Protein AF-A0ABD0QYV2-F1 (afdb_monomer_lite)

Sequence (51 aa):
MSLMEVQCHLDREGASDLVIDLIMNTTSDRVFHESILLAIALLEGGNTIIQ

Organism: Cirrhinus mrigala (NCBI:txid683832)

InterPro domains:
  IPR015925 Ryanodine/Inositol 1,4,5-trisphosphate receptor [PTHR45816] (3-51)

Secondary structure (DSSP, 8-state):
--HHHHHHHHHHTTHHHHHHHHHHH---HHHHHHHHHHHHHHTTT--TTT-

pLDDT: mean 96.23, std 3.85, range [73.62, 98.25]

Structure (mmCIF, N/CA/C/O backbone):
data_AF-A0ABD0QYV2-F1
#
_entry.id   AF-A0ABD0QYV2-F1
#
loop_
_atom_site.group_PDB
_atom_site.id
_atom_site.type_symbol
_atom_site.label_atom_id
_atom_site.label_alt_id
_atom_site.label_comp_id
_atom_site.label_asym_id
_atom_site.label_entity_id
_atom_site.label_seq_id
_atom_site.pdbx_PDB_ins_code
_atom_site.Cartn_x
_atom_site.Cartn_y
_atom_site.Cartn_z
_atom_site.occupancy
_atom_site.B_iso_or_equiv
_atom_site.auth_seq_id
_atom_site.auth_comp_id
_atom_site.auth_asym_id
_atom_site.auth_atom_id
_atom_site.pdbx_PDB_model_num
ATOM 1 N N . MET A 1 1 ? 17.083 -12.775 -8.114 1.00 73.62 1 MET A N 1
ATOM 2 C CA . MET A 1 1 ? 15.863 -11.977 -7.932 1.00 73.62 1 MET A CA 1
ATOM 3 C C . MET A 1 1 ? 16.308 -10.571 -7.570 1.00 73.62 1 MET A C 1
ATOM 5 O O . MET A 1 1 ? 17.038 -10.418 -6.598 1.00 73.62 1 MET A O 1
ATOM 9 N N . SER A 1 2 ? 16.015 -9.593 -8.416 1.00 94.75 2 SER A N 1
ATOM 10 C CA . SER A 1 2 ? 16.283 -8.174 -8.182 1.00 94.75 2 SER A CA 1
ATOM 11 C C . SER A 1 2 ? 15.247 -7.580 -7.222 1.00 94.75 2 SER A C 1
ATOM 13 O O . SER A 1 2 ? 14.176 -8.156 -7.036 1.00 94.75 2 SER A O 1
ATOM 15 N N . LEU A 1 3 ? 15.550 -6.419 -6.633 1.00 95.06 3 LEU A N 1
ATOM 16 C CA . LEU A 1 3 ? 14.614 -5.691 -5.766 1.00 95.06 3 LEU A CA 1
ATOM 17 C C . LEU A 1 3 ? 13.266 -5.455 -6.465 1.00 95.06 3 LEU A C 1
ATOM 19 O O . LEU A 1 3 ? 12.217 -5.775 -5.914 1.00 9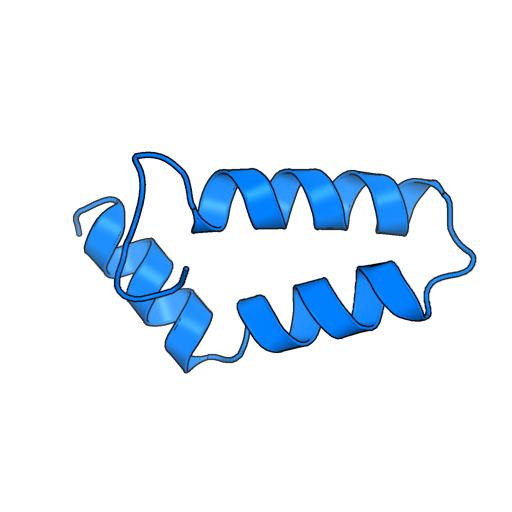5.06 3 LEU A O 1
ATOM 23 N N . MET A 1 4 ? 13.313 -4.998 -7.718 1.00 95.00 4 MET A N 1
ATOM 24 C CA . MET A 1 4 ? 12.128 -4.751 -8.537 1.00 95.00 4 MET A CA 1
ATOM 25 C C . MET A 1 4 ? 11.298 -6.023 -8.767 1.00 95.00 4 MET A C 1
ATOM 27 O O . MET A 1 4 ? 10.074 -5.967 -8.711 1.00 95.00 4 MET A O 1
ATOM 31 N N . GLU A 1 5 ? 11.936 -7.178 -8.993 1.00 96.69 5 GLU A N 1
ATOM 32 C CA . GLU A 1 5 ? 11.223 -8.455 -9.153 1.00 96.69 5 GLU A CA 1
ATOM 33 C C . GLU A 1 5 ? 10.492 -8.867 -7.870 1.00 96.69 5 GLU A C 1
ATOM 35 O O . GLU A 1 5 ? 9.352 -9.321 -7.948 1.00 96.69 5 GLU A O 1
ATOM 40 N N . VAL A 1 6 ? 11.114 -8.681 -6.698 1.00 97.06 6 VAL A N 1
ATOM 41 C CA . VAL A 1 6 ? 10.480 -8.967 -5.398 1.00 97.06 6 VAL A CA 1
ATOM 42 C C . VAL A 1 6 ?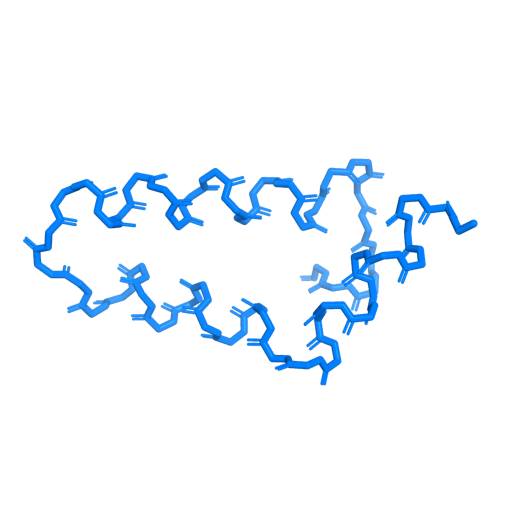 9.292 -8.039 -5.165 1.00 97.06 6 VAL A C 1
ATOM 44 O O . VAL A 1 6 ? 8.204 -8.510 -4.854 1.00 97.06 6 VAL A O 1
ATOM 47 N N . GLN A 1 7 ? 9.482 -6.733 -5.353 1.00 97.69 7 GLN A N 1
ATOM 48 C CA . GLN A 1 7 ? 8.431 -5.732 -5.171 1.00 97.69 7 GLN A CA 1
ATOM 49 C C . GLN A 1 7 ? 7.233 -6.008 -6.088 1.00 97.69 7 GLN A C 1
ATOM 51 O O . GLN A 1 7 ? 6.103 -6.056 -5.616 1.00 97.69 7 GLN A O 1
ATOM 56 N N . CYS A 1 8 ? 7.475 -6.269 -7.379 1.00 97.06 8 CYS A N 1
ATOM 57 C CA . CYS A 1 8 ? 6.403 -6.582 -8.329 1.00 97.06 8 CYS A CA 1
ATOM 58 C C . CYS A 1 8 ? 5.716 -7.913 -8.013 1.00 97.06 8 CYS A C 1
ATOM 60 O O . CYS A 1 8 ? 4.532 -8.073 -8.291 1.00 97.06 8 CYS A O 1
ATOM 62 N N . HIS A 1 9 ? 6.445 -8.898 -7.482 1.00 97.56 9 HIS A N 1
ATOM 63 C CA . HIS A 1 9 ? 5.829 -10.146 -7.049 1.00 97.56 9 HIS A CA 1
ATOM 64 C C . HIS A 1 9 ? 4.900 -9.908 -5.857 1.00 97.56 9 HIS A C 1
ATOM 66 O O . HIS A 1 9 ? 3.754 -10.330 -5.913 1.00 97.56 9 HIS A O 1
ATOM 7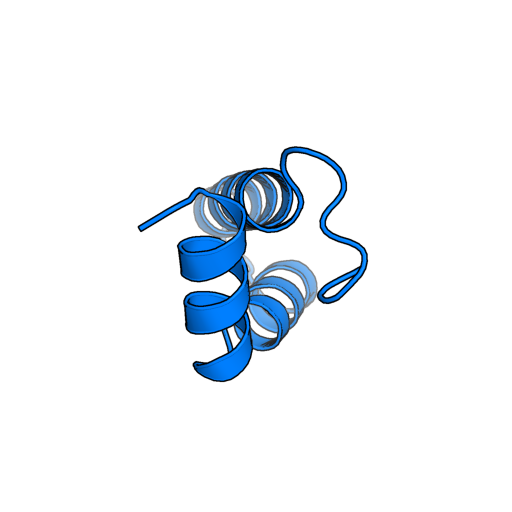2 N N . LEU A 1 10 ? 5.357 -9.188 -4.831 1.00 97.62 10 LEU A N 1
ATOM 73 C CA . LEU A 1 10 ? 4.543 -8.861 -3.657 1.00 97.62 10 LEU A CA 1
ATOM 74 C C . LEU A 1 10 ? 3.310 -8.027 -4.018 1.00 97.62 10 LEU A C 1
ATOM 76 O O . LEU A 1 10 ? 2.225 -8.301 -3.516 1.00 97.62 10 LEU A O 1
ATOM 80 N N . ASP A 1 11 ? 3.462 -7.043 -4.904 1.00 97.75 11 ASP A N 1
ATOM 81 C CA . ASP A 1 11 ? 2.347 -6.247 -5.418 1.00 97.75 11 ASP A CA 1
ATOM 82 C C . ASP A 1 11 ? 1.294 -7.119 -6.119 1.00 97.75 11 ASP A C 1
ATOM 84 O O . ASP A 1 11 ? 0.112 -7.026 -5.806 1.00 97.75 11 ASP A O 1
ATOM 88 N N . ARG A 1 12 ? 1.721 -8.066 -6.966 1.00 97.38 12 ARG A N 1
ATOM 89 C CA . ARG A 1 12 ? 0.810 -9.037 -7.601 1.00 97.38 12 ARG A CA 1
ATOM 90 C C . ARG A 1 12 ? 0.089 -9.943 -6.605 1.00 97.38 12 ARG A C 1
ATOM 92 O O . ARG A 1 12 ? -1.015 -10.387 -6.900 1.00 97.38 12 ARG A O 1
ATOM 99 N N . GLU A 1 13 ? 0.702 -10.221 -5.458 1.00 98.06 13 GLU A N 1
ATOM 100 C CA . GLU A 1 13 ? 0.071 -10.960 -4.357 1.00 98.06 13 GLU A CA 1
ATOM 101 C C . GLU A 1 13 ? -0.821 -10.060 -3.470 1.00 98.06 13 GLU A C 1
ATOM 103 O O . GLU A 1 13 ? -1.408 -10.545 -2.504 1.00 98.06 13 GLU A O 1
ATOM 108 N N . GLY A 1 14 ? -0.950 -8.764 -3.786 1.00 97.50 14 GLY A N 1
ATOM 109 C CA . GLY A 1 14 ? -1.848 -7.819 -3.112 1.00 97.50 14 GLY A CA 1
ATOM 110 C C . GLY A 1 14 ? -1.212 -7.023 -1.969 1.00 97.50 14 GLY A C 1
ATOM 111 O O . GLY A 1 14 ? -1.920 -6.526 -1.093 1.00 97.50 14 GLY A O 1
ATOM 112 N N . ALA A 1 15 ? 0.120 -6.905 -1.920 1.00 97.81 15 ALA A N 1
ATOM 113 C CA . ALA A 1 15 ? 0.794 -6.189 -0.834 1.00 97.81 15 ALA A CA 1
ATOM 114 C C . ALA A 1 15 ? 0.461 -4.684 -0.791 1.00 97.81 15 ALA A C 1
ATOM 116 O O . ALA A 1 15 ? 0.351 -4.121 0.298 1.00 97.81 15 ALA A O 1
ATOM 117 N N . SER A 1 16 ? 0.286 -4.037 -1.945 1.00 96.81 16 SER A N 1
ATOM 118 C CA . SER A 1 16 ? -0.106 -2.625 -2.053 1.00 96.81 16 SER A CA 1
ATOM 119 C C . SER A 1 16 ? -1.532 -2.394 -1.542 1.00 96.81 16 SER A C 1
ATOM 121 O O . SER A 1 16 ? -1.736 -1.524 -0.695 1.00 96.81 16 SER A O 1
ATOM 123 N N . ASP A 1 17 ? -2.486 -3.231 -1.958 1.00 98.00 17 ASP A N 1
ATOM 124 C CA . ASP A 1 17 ? -3.868 -3.215 -1.461 1.00 98.00 17 ASP A CA 1
ATOM 125 C C . ASP A 1 17 ? -3.924 -3.417 0.062 1.00 98.00 17 ASP A C 1
ATOM 127 O O . ASP A 1 17 ? -4.594 -2.666 0.772 1.00 98.00 17 ASP A O 1
ATOM 131 N N . LEU A 1 18 ? -3.156 -4.377 0.593 1.00 97.81 18 LEU A N 1
ATOM 132 C CA . LEU A 1 18 ? -3.066 -4.617 2.036 1.00 97.81 18 LEU A CA 1
ATOM 133 C C . LEU A 1 18 ? -2.517 -3.398 2.789 1.00 97.81 18 LEU A C 1
ATOM 135 O O . LEU A 1 18 ? -3.042 -3.034 3.841 1.00 97.81 18 LEU A O 1
ATOM 139 N N . VAL A 1 19 ? -1.457 -2.769 2.276 1.00 97.81 19 VAL A N 1
ATOM 140 C CA . VAL A 1 19 ? -0.875 -1.555 2.867 1.00 97.81 19 VAL A CA 1
ATOM 141 C C . VAL A 1 19 ? -1.905 -0.426 2.904 1.00 97.81 19 VAL A C 1
ATOM 143 O O . VAL A 1 19 ? -2.043 0.233 3.937 1.00 97.81 19 VAL A O 1
ATOM 146 N N . ILE A 1 20 ? -2.650 -0.228 1.813 1.00 97.62 20 ILE A N 1
ATOM 147 C CA . ILE A 1 20 ? -3.719 0.772 1.713 1.00 97.62 20 ILE A CA 1
ATOM 148 C C . ILE A 1 20 ? -4.798 0.503 2.770 1.00 97.62 20 ILE A C 1
ATOM 150 O O . ILE A 1 20 ? -5.134 1.399 3.551 1.00 97.62 20 ILE A O 1
ATOM 154 N N . ASP A 1 21 ? -5.287 -0.734 2.861 1.00 98.25 21 ASP A N 1
ATOM 155 C CA . ASP A 1 21 ? -6.317 -1.116 3.826 1.00 98.25 21 ASP A CA 1
ATOM 156 C C . ASP A 1 21 ? -5.855 -0.945 5.276 1.00 98.25 21 ASP A C 1
ATOM 158 O O . ASP A 1 21 ? -6.606 -0.424 6.105 1.00 98.25 21 ASP A O 1
ATOM 162 N N . LEU A 1 22 ? -4.621 -1.342 5.597 1.00 97.94 22 LEU A N 1
ATOM 163 C CA . LEU A 1 22 ? -4.079 -1.206 6.947 1.00 97.94 22 LEU A CA 1
ATOM 164 C C . LEU A 1 22 ? -3.913 0.260 7.342 1.00 97.94 22 LEU A C 1
ATOM 166 O O . LEU A 1 22 ? -4.323 0.630 8.439 1.00 97.94 22 LEU A O 1
ATOM 170 N N . ILE A 1 23 ? -3.365 1.101 6.462 1.00 97.06 23 ILE A N 1
ATOM 171 C CA . ILE A 1 23 ? -3.186 2.534 6.732 1.00 97.06 23 ILE A CA 1
ATOM 172 C C . ILE A 1 23 ? -4.537 3.225 6.942 1.00 97.06 23 ILE A C 1
ATOM 174 O O . ILE A 1 23 ? -4.651 4.069 7.830 1.00 97.06 23 ILE A O 1
ATOM 178 N N . MET A 1 24 ? -5.559 2.876 6.152 1.00 97.44 24 MET A N 1
ATOM 179 C CA . MET A 1 24 ? -6.875 3.516 6.247 1.00 97.44 24 MET A CA 1
ATOM 180 C C . MET A 1 24 ? -7.702 3.046 7.446 1.00 97.44 24 MET A C 1
ATOM 182 O O . MET A 1 24 ? -8.483 3.833 7.979 1.00 97.44 24 MET A O 1
ATOM 186 N N . ASN A 1 25 ? -7.566 1.783 7.859 1.00 97.38 25 ASN A N 1
ATOM 187 C CA . ASN A 1 25 ? -8.535 1.163 8.768 1.00 97.38 25 ASN A CA 1
ATOM 188 C C . ASN A 1 25 ? -7.959 0.713 10.116 1.00 97.38 25 ASN A C 1
ATOM 190 O O . ASN A 1 25 ? -8.729 0.402 11.027 1.00 97.38 25 ASN A O 1
ATOM 194 N N . THR A 1 26 ? -6.635 0.636 10.279 1.00 96.62 26 THR A N 1
ATOM 195 C CA . THR A 1 26 ? -6.063 0.160 11.543 1.00 96.62 26 THR A CA 1
ATOM 196 C C . THR A 1 26 ? -6.241 1.176 12.670 1.00 96.62 26 THR A C 1
ATOM 198 O O . THR A 1 26 ? -6.046 2.375 12.498 1.00 96.62 26 THR A O 1
ATOM 201 N N . THR A 1 27 ? -6.561 0.686 13.867 1.00 96.69 27 THR A N 1
ATOM 202 C CA . THR A 1 27 ? -6.584 1.483 15.107 1.00 96.69 27 THR A CA 1
ATOM 203 C C . THR A 1 27 ? -5.321 1.295 15.947 1.00 96.69 27 THR A C 1
ATOM 205 O O . THR A 1 27 ? -5.182 1.895 17.010 1.00 96.69 27 THR A O 1
ATOM 208 N N . SER A 1 28 ? -4.399 0.437 15.497 1.00 98.25 28 SER A N 1
ATOM 209 C CA . SER A 1 28 ? -3.140 0.174 16.185 1.00 98.25 28 SER A CA 1
ATOM 210 C C . SER A 1 28 ? -2.026 1.036 15.603 1.00 98.25 28 SER A C 1
ATOM 212 O O . SER A 1 28 ? -1.596 0.804 14.474 1.00 98.25 28 SER A O 1
ATOM 214 N N . ASP A 1 29 ? -1.487 1.949 16.414 1.00 97.69 29 ASP A N 1
ATOM 215 C CA . ASP A 1 29 ? -0.354 2.809 16.035 1.00 97.69 29 ASP A CA 1
ATOM 216 C C . ASP A 1 29 ? 0.857 2.003 15.553 1.00 97.69 29 ASP A C 1
ATOM 218 O O . ASP A 1 29 ? 1.551 2.388 14.612 1.00 97.69 29 ASP A O 1
ATOM 222 N N . ARG A 1 30 ? 1.095 0.839 16.171 1.00 98.00 30 ARG A N 1
ATOM 223 C CA . ARG A 1 30 ? 2.177 -0.058 15.762 1.00 98.00 30 ARG A CA 1
ATOM 224 C C . ARG A 1 30 ? 1.933 -0.615 14.363 1.00 98.00 30 ARG A C 1
ATOM 226 O O . ARG A 1 30 ? 2.834 -0.574 13.539 1.00 98.00 30 ARG A O 1
ATOM 233 N N . VAL A 1 31 ? 0.730 -1.122 14.091 1.00 97.75 31 VAL A N 1
ATOM 234 C CA . VAL A 1 31 ? 0.388 -1.665 12.766 1.00 97.75 31 VAL A CA 1
ATOM 235 C C . VAL A 1 31 ? 0.428 -0.566 11.709 1.00 97.75 31 VAL A C 1
ATOM 237 O O . VAL A 1 31 ? 0.941 -0.799 10.619 1.00 97.75 31 VAL A O 1
ATOM 240 N N . PHE A 1 32 ? -0.046 0.637 12.041 1.00 98.06 32 PHE A N 1
ATOM 241 C CA . PHE A 1 32 ? 0.056 1.798 11.163 1.00 98.06 32 PHE A CA 1
ATOM 242 C C . PHE A 1 32 ? 1.517 2.075 10.790 1.00 98.06 32 PHE A C 1
ATOM 244 O O . PHE A 1 32 ? 1.850 2.132 9.610 1.00 98.06 32 PHE A O 1
ATOM 251 N N . HIS A 1 33 ? 2.407 2.160 11.782 1.00 98.25 33 HIS A N 1
ATOM 252 C CA . HIS A 1 33 ? 3.824 2.436 11.550 1.00 98.25 33 HIS A CA 1
ATOM 253 C C . HIS A 1 33 ? 4.506 1.372 10.676 1.00 98.25 33 HIS A C 1
ATOM 255 O O . HIS A 1 33 ? 5.186 1.714 9.712 1.00 98.25 33 HIS A O 1
ATOM 261 N N . GLU A 1 34 ? 4.284 0.088 10.963 1.00 98.12 34 GLU A N 1
ATOM 262 C CA . GLU A 1 34 ? 4.845 -1.012 10.163 1.00 98.12 34 GLU A CA 1
ATOM 263 C C . GLU A 1 34 ? 4.301 -1.010 8.721 1.00 98.12 34 GLU A C 1
ATOM 265 O O . GLU A 1 34 ? 5.039 -1.292 7.779 1.00 98.12 34 GLU A O 1
ATOM 270 N N . SER A 1 35 ? 3.036 -0.623 8.523 1.00 98.25 35 SER A N 1
ATOM 271 C CA . SER A 1 35 ? 2.432 -0.515 7.183 1.00 98.25 35 SER A CA 1
ATOM 272 C C . SER A 1 35 ? 3.085 0.591 6.351 1.00 98.25 35 SER A C 1
ATOM 274 O O . SER A 1 35 ? 3.303 0.416 5.154 1.00 98.25 35 SER A O 1
ATOM 276 N N . ILE A 1 36 ? 3.471 1.704 6.986 1.00 98.19 36 ILE A N 1
ATOM 277 C CA . ILE A 1 36 ? 4.230 2.778 6.330 1.00 98.19 36 ILE A CA 1
ATOM 278 C C . ILE A 1 36 ? 5.626 2.292 5.921 1.00 98.19 36 ILE A C 1
ATOM 280 O O . ILE A 1 36 ? 6.064 2.564 4.804 1.00 98.19 36 ILE A O 1
ATOM 284 N N . LEU A 1 37 ? 6.322 1.549 6.788 1.00 98.25 37 LEU A N 1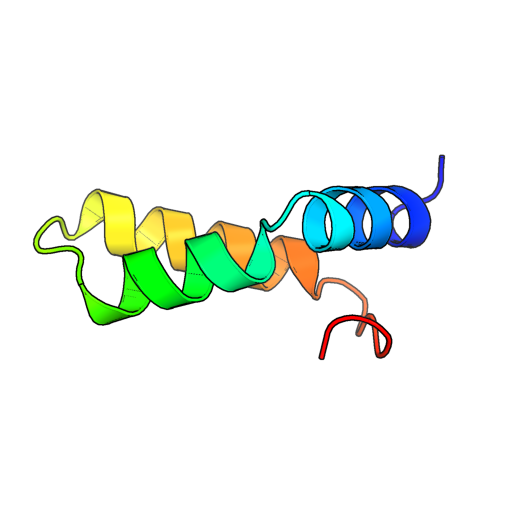
ATOM 285 C CA . LEU A 1 37 ? 7.639 0.990 6.459 1.00 98.25 37 LEU A CA 1
ATOM 286 C C . LEU A 1 37 ? 7.558 -0.000 5.290 1.00 98.25 37 LEU A C 1
ATOM 288 O O . LEU A 1 37 ? 8.408 0.032 4.398 1.00 98.25 37 LEU A O 1
ATOM 292 N N . LEU A 1 38 ? 6.511 -0.828 5.253 1.00 97.19 38 LEU A N 1
ATOM 293 C CA . LEU A 1 38 ? 6.252 -1.724 4.130 1.00 97.19 38 LEU A CA 1
ATOM 294 C C . LEU A 1 38 ? 5.981 -0.951 2.829 1.00 97.19 38 LEU A C 1
ATOM 296 O O . LEU A 1 38 ? 6.537 -1.308 1.793 1.00 97.19 38 LEU A O 1
ATOM 300 N N . ALA A 1 39 ? 5.198 0.133 2.879 1.00 97.38 39 ALA A N 1
ATOM 301 C CA . ALA A 1 39 ? 4.947 0.997 1.721 1.00 97.38 39 ALA A CA 1
ATOM 302 C C . ALA A 1 39 ? 6.249 1.587 1.148 1.00 97.38 39 ALA A C 1
ATOM 304 O O . ALA A 1 39 ? 6.468 1.576 -0.063 1.00 97.38 39 ALA A O 1
ATOM 305 N N . ILE A 1 40 ? 7.138 2.061 2.028 1.00 97.75 40 ILE A N 1
ATOM 306 C CA . ILE A 1 40 ? 8.449 2.602 1.646 1.00 97.75 40 ILE A CA 1
ATOM 307 C C . ILE A 1 40 ? 9.297 1.522 0.968 1.00 97.75 40 ILE A C 1
ATOM 309 O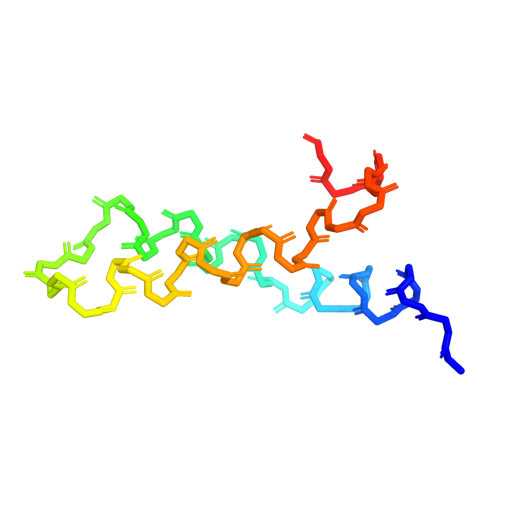 O . ILE A 1 40 ? 9.878 1.785 -0.080 1.00 97.75 40 ILE A O 1
ATOM 313 N N . ALA A 1 41 ? 9.342 0.309 1.526 1.00 97.00 41 ALA A N 1
ATOM 314 C CA . ALA A 1 41 ? 10.104 -0.802 0.955 1.00 97.00 41 ALA A CA 1
AT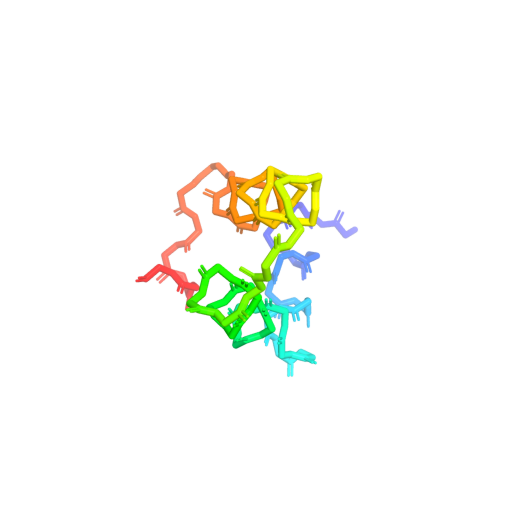OM 315 C C . ALA A 1 41 ? 9.549 -1.270 -0.405 1.00 97.00 41 ALA A C 1
ATOM 317 O O . ALA A 1 41 ? 10.316 -1.595 -1.314 1.00 97.00 41 ALA A O 1
ATOM 318 N N . LEU A 1 42 ? 8.221 -1.272 -0.579 1.00 96.81 42 LEU A N 1
ATOM 319 C CA . LEU A 1 42 ? 7.572 -1.628 -1.848 1.00 96.81 42 LEU A CA 1
ATOM 320 C C . LEU A 1 42 ? 7.903 -0.646 -2.978 1.00 96.81 42 LEU A C 1
ATOM 322 O O . LEU A 1 42 ? 8.031 -1.062 -4.127 1.00 96.81 42 LEU A O 1
ATOM 326 N N . LEU A 1 43 ? 8.083 0.634 -2.647 1.00 96.69 43 LEU A N 1
ATOM 327 C CA . LEU A 1 43 ? 8.401 1.699 -3.602 1.00 96.69 43 LEU A CA 1
ATOM 328 C C . LEU A 1 43 ? 9.885 2.098 -3.600 1.00 96.69 43 LEU A C 1
ATOM 330 O O . LEU A 1 43 ? 10.274 3.044 -4.290 1.00 96.69 43 LEU A O 1
ATOM 334 N N . GLU A 1 44 ? 10.731 1.389 -2.848 1.00 96.19 44 GLU A N 1
ATOM 335 C CA . GLU A 1 44 ? 12.159 1.685 -2.751 1.00 96.19 44 GLU A CA 1
ATOM 336 C C . GLU A 1 44 ? 12.809 1.632 -4.140 1.00 96.19 44 GLU A C 1
ATOM 338 O O . GLU A 1 44 ? 12.633 0.677 -4.898 1.00 96.19 44 GLU A O 1
ATOM 343 N N . GLY A 1 45 ? 13.548 2.687 -4.491 1.00 94.56 45 GLY A N 1
ATOM 344 C CA . GLY A 1 45 ? 14.139 2.834 -5.822 1.00 94.56 45 GLY A CA 1
ATOM 345 C C . GLY A 1 45 ? 13.184 3.365 -6.898 1.00 94.56 45 GLY A C 1
ATOM 346 O O . GLY A 1 45 ? 13.594 3.457 -8.052 1.00 94.56 45 GLY A O 1
ATOM 347 N N . GLY A 1 46 ? 11.954 3.757 -6.538 1.00 94.94 46 GLY A N 1
ATOM 348 C CA . GLY A 1 46 ? 11.002 4.401 -7.448 1.00 94.94 46 GLY A CA 1
ATOM 349 C C . GLY A 1 46 ? 10.378 3.427 -8.443 1.00 94.94 46 GLY A C 1
ATOM 350 O O . GLY A 1 46 ? 10.392 3.677 -9.647 1.00 94.94 46 GLY A O 1
ATOM 351 N N . ASN A 1 47 ? 9.873 2.294 -7.953 1.00 94.56 47 ASN A N 1
ATOM 352 C CA . ASN A 1 47 ? 9.252 1.273 -8.792 1.00 94.56 47 ASN A CA 1
ATOM 353 C C . ASN A 1 47 ? 7.932 1.775 -9.413 1.00 94.56 47 ASN A C 1
ATOM 355 O O . ASN A 1 47 ? 6.858 1.651 -8.827 1.00 94.56 47 ASN A O 1
ATOM 359 N N . THR A 1 48 ? 8.019 2.309 -10.634 1.00 93.00 48 THR A N 1
ATOM 360 C CA . THR A 1 48 ? 6.897 2.910 -11.377 1.00 93.00 48 THR A CA 1
ATOM 361 C C . THR A 1 48 ? 5.823 1.922 -11.830 1.00 93.00 48 THR A C 1
ATOM 363 O O . THR A 1 48 ? 4.820 2.350 -12.388 1.00 93.00 48 THR A O 1
ATOM 366 N N . ILE A 1 49 ? 6.025 0.613 -11.650 1.00 93.25 49 ILE A N 1
ATOM 367 C CA . ILE A 1 49 ? 4.984 -0.389 -11.920 1.00 93.25 49 ILE A CA 1
ATOM 368 C C . ILE A 1 49 ? 3.933 -0.388 -10.804 1.00 93.25 49 ILE A C 1
ATOM 370 O O . ILE A 1 49 ? 2.768 -0.652 -11.081 1.00 93.25 49 ILE A O 1
ATOM 374 N N . ILE A 1 50 ? 4.355 -0.101 -9.570 1.00 92.50 50 ILE A N 1
ATOM 375 C CA . ILE A 1 50 ? 3.516 -0.146 -8.363 1.00 92.50 50 ILE A CA 1
ATOM 376 C C . ILE A 1 50 ? 2.950 1.244 -8.023 1.00 92.50 50 ILE A C 1
ATOM 378 O O . ILE A 1 50 ? 1.863 1.341 -7.463 1.00 92.50 50 ILE A O 1
ATOM 382 N N . GLN A 1 51 ? 3.709 2.308 -8.321 1.00 85.25 51 GLN A N 1
ATOM 383 C CA . GLN A 1 51 ? 3.407 3.703 -7.963 1.00 85.25 51 GLN A CA 1
ATOM 384 C C . GLN A 1 51 ? 2.216 4.295 -8.729 1.00 85.25 51 GLN A C 1
ATOM 386 O O . GLN A 1 51 ? 1.439 5.040 -8.088 1.00 85.25 51 GLN A O 1
#

Radius of gyration: 11.12 Å; chains: 1; bounding box: 25×16×28 Å

Foldseek 3Di:
DDLLVVLVVCVVVPLLVVLVCQCVPPPDPVSNVVSVVSVCSSCPPNNVVND